Protein AF-A0A349K7M1-F1 (afdb_monomer_lite)

Secondary structure (DSSP, 8-state):
-----------------TTSTTHHHHHHHHHHTSS--HHHHHHHHHHHT--HHHHHHHHIIIIITTTTTTTTTT-

Foldseek 3Di:
DDDPDDDDLAAQDDDQDPVDPLRQVSVVSNVVSPDDCVVVLVVVCVVPVHDSVVVVVCVCCVDVVVCPPVSVVND

pLDDT: mean 85.89, std 15.69, range [47.62, 98.31]

Structure (mmCIF, N/CA/C/O backbone):
data_AF-A0A349K7M1-F1
#
_entry.id   AF-A0A349K7M1-F1
#
loop_
_atom_site.group_PDB
_atom_site.id
_atom_site.type_symbol
_atom_site.label_atom_id
_atom_site.label_alt_id
_atom_site.label_comp_id
_atom_site.label_asym_id
_atom_site.label_entity_id
_atom_site.label_seq_id
_atom_site.pdbx_PDB_ins_code
_atom_site.Cartn_x
_atom_site.Cartn_y
_atom_site.Cartn_z
_atom_site.occupancy
_atom_site.B_iso_or_equiv
_atom_site.auth_seq_id
_atom_site.auth_comp_id
_atom_site.auth_asym_id
_atom_site.auth_atom_id
_atom_site.pdbx_PDB_model_num
ATOM 1 N N . MET A 1 1 ? -13.978 17.095 1.208 1.00 53.09 1 MET A N 1
ATOM 2 C CA . MET A 1 1 ? -14.304 16.577 -0.137 1.00 53.09 1 MET A CA 1
ATOM 3 C C . MET A 1 1 ? -13.920 15.102 -0.164 1.00 53.09 1 MET A C 1
ATOM 5 O O . MET A 1 1 ? -12.733 14.806 -0.068 1.00 53.09 1 MET A O 1
ATOM 9 N N . SER A 1 2 ? -14.890 14.182 -0.149 1.00 57.06 2 SER A N 1
ATOM 10 C CA . SER A 1 2 ? -14.588 12.755 -0.344 1.00 57.06 2 SER A CA 1
ATOM 11 C C . SER A 1 2 ? -14.325 12.524 -1.822 1.00 57.06 2 SER A C 1
ATOM 13 O O . SER A 1 2 ? -15.161 12.851 -2.659 1.00 57.06 2 SER A O 1
ATOM 15 N N . ILE A 1 3 ? -13.141 12.013 -2.132 1.00 62.19 3 ILE A N 1
ATOM 16 C CA . ILE A 1 3 ? -12.766 11.609 -3.482 1.00 62.19 3 ILE A CA 1
ATOM 17 C C . ILE A 1 3 ? -13.258 10.166 -3.611 1.00 62.19 3 ILE A C 1
ATOM 19 O O . ILE A 1 3 ? -12.658 9.268 -3.027 1.00 62.19 3 ILE A O 1
ATOM 23 N N . ASN A 1 4 ? -14.382 9.948 -4.293 1.00 69.38 4 ASN A N 1
ATOM 24 C CA . ASN A 1 4 ? -14.958 8.613 -4.485 1.00 69.38 4 ASN A CA 1
ATOM 25 C C . ASN A 1 4 ? -14.386 7.954 -5.747 1.00 69.38 4 ASN A C 1
ATOM 27 O O . ASN A 1 4 ? -15.125 7.633 -6.671 1.00 69.38 4 ASN A O 1
ATOM 31 N N . ASN A 1 5 ? -13.069 7.752 -5.768 1.00 79.56 5 ASN A N 1
ATOM 32 C CA . ASN A 1 5 ? -12.410 6.945 -6.790 1.00 79.56 5 ASN A CA 1
ATOM 33 C C . ASN A 1 5 ? -11.955 5.637 -6.129 1.00 79.56 5 ASN A C 1
ATOM 35 O O . ASN A 1 5 ? -10.947 5.656 -5.418 1.00 79.56 5 ASN A O 1
ATOM 39 N N . PRO A 1 6 ? -12.708 4.529 -6.270 1.00 83.12 6 PRO A N 1
ATOM 40 C CA . PRO A 1 6 ? -12.278 3.243 -5.734 1.00 83.12 6 PRO A CA 1
ATOM 41 C C . PRO A 1 6 ? -10.997 2.785 -6.444 1.00 83.12 6 PRO A C 1
ATOM 43 O O . PRO A 1 6 ? -10.882 2.914 -7.661 1.00 83.12 6 PRO A O 1
ATOM 46 N N . ILE A 1 7 ? -10.040 2.264 -5.674 1.00 86.94 7 ILE A N 1
ATOM 47 C CA . ILE A 1 7 ? -8.780 1.696 -6.171 1.00 86.94 7 ILE A CA 1
ATOM 48 C C . ILE A 1 7 ? -8.782 0.205 -5.843 1.00 86.94 7 ILE A C 1
ATOM 50 O O . ILE A 1 7 ? -9.144 -0.179 -4.727 1.00 86.94 7 ILE A O 1
ATOM 54 N N . THR A 1 8 ? -8.363 -0.619 -6.798 1.00 90.56 8 THR A N 1
ATOM 55 C CA . THR A 1 8 ? -8.128 -2.049 -6.584 1.00 90.56 8 THR A CA 1
ATOM 56 C C . THR A 1 8 ? -6.697 -2.249 -6.095 1.00 90.56 8 THR A C 1
ATOM 58 O O . THR A 1 8 ? -5.762 -1.733 -6.698 1.00 90.56 8 THR A O 1
ATOM 61 N N . LEU A 1 9 ? -6.518 -2.986 -4.997 1.00 91.12 9 LEU A N 1
ATOM 62 C CA . LEU A 1 9 ? -5.195 -3.435 -4.561 1.00 91.12 9 LEU A CA 1
ATOM 63 C C . LEU A 1 9 ? -4.867 -4.727 -5.311 1.00 91.12 9 LEU A C 1
ATOM 65 O O . LEU A 1 9 ? -5.186 -5.816 -4.841 1.00 91.12 9 LEU A O 1
ATOM 69 N N . GLU A 1 10 ? -4.334 -4.586 -6.520 1.00 94.44 10 GLU A N 1
ATOM 70 C CA . GLU A 1 10 ? -3.965 -5.712 -7.375 1.00 94.44 10 GLU A CA 1
ATOM 71 C C . GLU A 1 10 ? -2.477 -6.047 -7.271 1.00 94.44 10 GLU A C 1
ATOM 73 O O . GLU A 1 10 ? -1.638 -5.182 -7.011 1.00 94.44 10 GLU A O 1
ATOM 78 N N . GLN A 1 11 ? -2.161 -7.322 -7.488 1.00 95.75 11 GLN A N 1
ATOM 79 C CA . GLN A 1 11 ? -0.784 -7.756 -7.657 1.00 95.75 11 GLN A CA 1
ATOM 80 C C . GLN A 1 11 ? -0.234 -7.210 -8.977 1.00 95.75 11 GLN A C 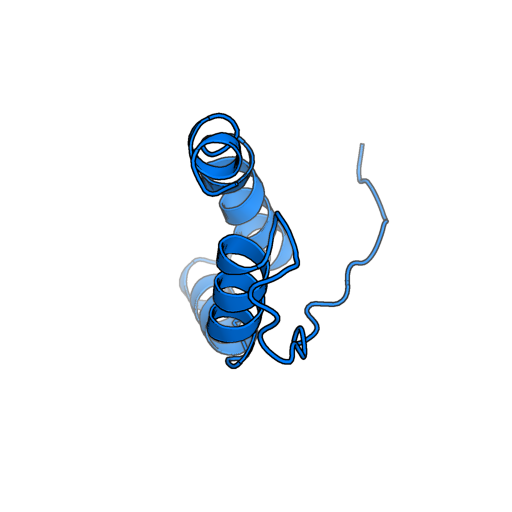1
ATOM 82 O O . GLN A 1 11 ? -0.879 -7.327 -10.020 1.00 95.75 11 GLN A O 1
ATOM 87 N N . PHE A 1 12 ? 0.984 -6.676 -8.949 1.00 96.31 12 PHE A N 1
ATOM 88 C CA . PHE A 1 12 ? 1.705 -6.297 -10.155 1.00 96.31 12 PHE A CA 1
ATOM 89 C C . PHE A 1 12 ? 2.571 -7.467 -10.631 1.00 96.31 12 PHE A C 1
ATOM 91 O O . PHE A 1 12 ? 3.492 -7.897 -9.937 1.00 96.31 12 PHE A O 1
ATOM 98 N N . ILE A 1 13 ? 2.265 -8.003 -11.814 1.00 96.44 13 ILE A N 1
ATOM 99 C CA . ILE A 1 13 ? 3.040 -9.082 -12.435 1.00 96.44 13 ILE A CA 1
ATOM 100 C C . ILE A 1 13 ? 4.071 -8.461 -13.374 1.00 96.44 13 ILE A C 1
ATOM 102 O O . ILE A 1 13 ? 3.708 -7.736 -14.301 1.00 96.44 13 ILE A O 1
ATOM 106 N N . TRP A 1 14 ? 5.348 -8.752 -13.134 1.00 96.31 14 TRP A N 1
ATOM 107 C CA . TRP A 1 14 ? 6.465 -8.206 -13.898 1.00 96.31 14 TRP A CA 1
ATOM 108 C C . TRP A 1 14 ? 7.515 -9.278 -14.168 1.00 96.31 14 TRP A C 1
ATOM 110 O O . TRP A 1 14 ? 7.965 -9.953 -13.242 1.00 96.31 14 TRP A O 1
ATOM 120 N N . ASP A 1 15 ? 7.925 -9.381 -15.429 1.00 95.88 15 ASP A N 1
ATOM 121 C CA . ASP A 1 15 ? 9.101 -10.139 -15.836 1.00 95.88 15 ASP A CA 1
ATOM 122 C C . ASP A 1 15 ? 10.277 -9.163 -15.938 1.00 95.88 15 ASP A C 1
ATOM 124 O O . ASP A 1 15 ? 10.224 -8.203 -16.705 1.00 95.88 15 ASP A O 1
ATOM 128 N N . SER A 1 16 ? 11.323 -9.388 -15.139 1.00 93.94 16 SER A N 1
ATOM 129 C CA . SER A 1 16 ? 12.474 -8.481 -15.050 1.00 93.94 16 SER A CA 1
ATOM 130 C C . SER A 1 16 ? 13.132 -8.262 -16.417 1.00 93.94 16 SER A C 1
ATOM 132 O O . SER A 1 16 ? 13.530 -9.220 -17.084 1.00 93.94 16 SER A O 1
ATOM 134 N N . ASP A 1 17 ? 13.290 -6.996 -16.801 1.00 95.69 17 ASP A N 1
ATOM 135 C CA . ASP A 1 17 ? 13.907 -6.567 -18.056 1.00 95.69 17 ASP A CA 1
ATOM 136 C C . ASP A 1 17 ? 15.028 -5.558 -17.760 1.00 95.69 17 ASP A C 1
ATOM 138 O O . ASP A 1 17 ? 14.750 -4.392 -17.482 1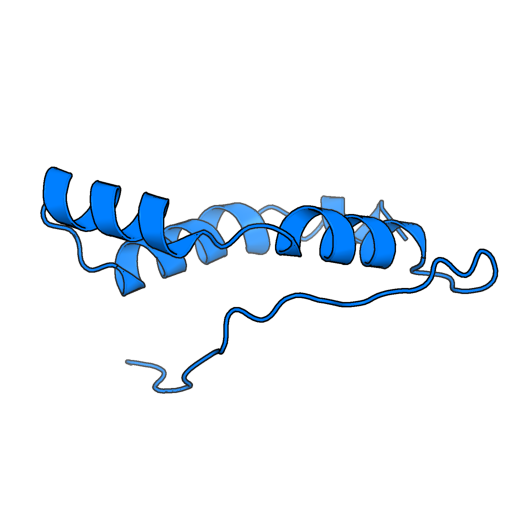.00 95.69 17 ASP A O 1
ATOM 142 N N . PRO A 1 18 ? 16.310 -5.960 -17.844 1.00 94.38 18 PRO A N 1
ATOM 143 C CA . PRO A 1 18 ? 17.441 -5.069 -17.588 1.00 94.38 18 PRO A CA 1
ATOM 144 C C . PRO A 1 18 ? 17.555 -3.868 -18.538 1.00 94.38 18 PRO A C 1
ATOM 146 O O . PRO A 1 18 ? 18.363 -2.978 -18.280 1.00 94.38 18 PRO A O 1
ATOM 149 N N . THR A 1 19 ? 16.816 -3.853 -19.652 1.00 96.38 19 THR A N 1
ATOM 150 C CA . THR A 1 19 ? 16.800 -2.730 -20.600 1.00 96.38 19 THR A CA 1
ATOM 151 C C . THR A 1 19 ? 15.753 -1.668 -20.254 1.00 96.38 19 THR A C 1
ATOM 153 O O . THR A 1 19 ? 15.824 -0.551 -20.772 1.00 96.38 19 THR A O 1
ATOM 156 N N . ASP A 1 20 ? 14.814 -1.977 -19.354 1.00 95.31 20 ASP A N 1
ATOM 157 C CA . ASP A 1 20 ? 13.831 -1.025 -18.848 1.00 95.31 20 ASP A CA 1
ATOM 158 C C . ASP A 1 20 ? 14.481 -0.095 -17.812 1.00 95.31 20 ASP A C 1
ATOM 160 O O . ASP A 1 20 ? 15.044 -0.542 -16.811 1.00 95.31 20 ASP A O 1
ATOM 164 N N . LYS A 1 21 ? 14.394 1.220 -18.043 1.00 94.19 21 LYS A N 1
ATOM 165 C CA . LYS A 1 21 ? 14.978 2.233 -17.148 1.00 94.19 21 LYS A CA 1
ATOM 166 C C . LYS A 1 21 ? 14.420 2.164 -15.719 1.00 94.19 21 LYS A C 1
ATOM 168 O O . LYS A 1 21 ? 15.114 2.517 -14.783 1.00 94.19 21 LYS A O 1
ATOM 173 N N . ASP A 1 22 ? 13.189 1.684 -15.551 1.00 93.38 22 ASP A N 1
ATOM 174 C CA . ASP A 1 22 ? 12.503 1.593 -14.262 1.00 93.38 22 ASP A CA 1
ATOM 175 C C . ASP A 1 22 ? 12.513 0.149 -13.721 1.00 93.38 22 ASP A C 1
ATOM 177 O O . ASP A 1 22 ? 11.731 -0.179 -12.825 1.00 93.38 22 ASP A O 1
ATOM 181 N N . ASN A 1 23 ? 13.363 -0.742 -14.258 1.00 93.81 23 ASN A N 1
ATOM 182 C CA . ASN A 1 23 ? 13.353 -2.170 -13.921 1.00 93.81 23 ASN A CA 1
ATOM 183 C C . ASN A 1 23 ? 13.480 -2.427 -12.416 1.00 93.81 23 ASN A C 1
ATOM 185 O O . ASN A 1 23 ? 12.772 -3.274 -11.877 1.00 93.81 23 ASN A O 1
ATOM 189 N N . ASN A 1 24 ? 14.352 -1.690 -11.724 1.00 90.94 24 ASN A N 1
ATOM 190 C CA . ASN A 1 24 ? 14.533 -1.842 -10.278 1.00 90.94 24 ASN A CA 1
ATOM 191 C C . ASN A 1 24 ? 13.235 -1.530 -9.526 1.00 90.94 24 ASN A C 1
ATOM 193 O O . ASN A 1 24 ? 12.765 -2.346 -8.738 1.00 90.94 24 ASN A O 1
ATOM 197 N N . PHE A 1 25 ? 12.604 -0.399 -9.845 1.00 91.38 25 PHE A N 1
ATOM 198 C CA . PHE A 1 25 ? 11.347 -0.006 -9.221 1.00 91.38 25 PHE A CA 1
ATOM 199 C C . PHE A 1 25 ? 10.205 -0.979 -9.547 1.00 91.38 25 PHE A C 1
ATOM 201 O O . PHE A 1 25 ? 9.449 -1.366 -8.660 1.00 91.38 25 PHE A O 1
ATOM 208 N N . LYS A 1 26 ? 10.088 -1.435 -10.798 1.00 94.94 26 LYS A N 1
ATOM 209 C CA . LYS A 1 26 ? 9.072 -2.424 -11.197 1.00 94.94 26 LYS A CA 1
ATOM 210 C C . LYS A 1 26 ? 9.265 -3.775 -10.507 1.00 94.94 26 LYS A C 1
ATOM 212 O O . LYS A 1 26 ? 8.275 -4.374 -10.090 1.00 94.94 26 LYS A O 1
ATOM 217 N N . ASN A 1 27 ? 10.511 -4.226 -10.340 1.00 95.38 27 ASN A N 1
ATOM 218 C CA . ASN A 1 27 ? 10.830 -5.425 -9.563 1.00 95.38 27 ASN A CA 1
ATOM 219 C C . ASN A 1 27 ? 10.411 -5.269 -8.096 1.00 95.38 27 ASN A C 1
ATOM 221 O O . ASN A 1 27 ? 9.787 -6.177 -7.549 1.00 95.38 27 ASN A O 1
ATOM 225 N N . ASP A 1 28 ? 10.677 -4.115 -7.480 1.00 93.94 28 ASP A N 1
ATOM 226 C CA . ASP A 1 28 ? 10.236 -3.834 -6.111 1.00 93.94 28 ASP A CA 1
ATOM 227 C C . ASP A 1 28 ? 8.707 -3.827 -5.998 1.00 93.94 28 ASP A C 1
ATOM 229 O O . ASP A 1 28 ? 8.146 -4.473 -5.112 1.00 93.94 28 ASP A O 1
ATOM 233 N N . VAL A 1 29 ? 8.001 -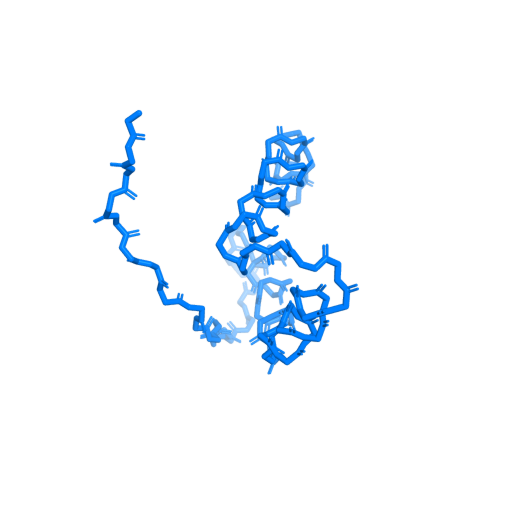3.158 -6.914 1.00 94.00 29 VAL A N 1
ATOM 234 C CA . VAL A 1 29 ? 6.529 -3.154 -6.927 1.00 94.00 29 VAL A CA 1
ATOM 235 C C . VAL A 1 29 ? 5.984 -4.577 -7.082 1.00 94.00 29 VAL A C 1
ATOM 237 O O . VAL A 1 29 ? 5.067 -4.962 -6.356 1.00 94.00 29 VAL A O 1
ATOM 240 N N . ALA A 1 30 ? 6.558 -5.387 -7.972 1.00 96.31 30 ALA A N 1
ATOM 241 C CA . ALA A 1 30 ? 6.145 -6.776 -8.154 1.00 96.31 30 ALA A CA 1
ATOM 242 C C . ALA A 1 30 ? 6.400 -7.628 -6.903 1.00 96.31 30 ALA A C 1
ATOM 244 O O . ALA A 1 30 ? 5.545 -8.425 -6.524 1.00 96.31 30 ALA A O 1
ATOM 245 N N . LEU A 1 31 ? 7.535 -7.430 -6.224 1.00 94.94 31 LEU A N 1
ATOM 246 C CA . LEU A 1 31 ? 7.874 -8.116 -4.977 1.00 94.94 31 LEU A CA 1
ATOM 247 C C . LEU A 1 31 ? 6.902 -7.756 -3.843 1.00 94.94 31 LEU A C 1
ATOM 249 O O . LEU A 1 31 ? 6.374 -8.642 -3.174 1.00 94.94 31 LEU A O 1
ATOM 253 N N . TYR A 1 32 ? 6.638 -6.466 -3.627 1.00 92.25 32 TYR A N 1
ATOM 254 C CA . TYR A 1 32 ? 5.825 -5.998 -2.498 1.00 92.25 32 TYR A CA 1
ATOM 255 C C . TYR A 1 32 ? 4.311 -6.111 -2.716 1.00 92.25 32 TYR A C 1
ATOM 257 O O . TYR A 1 32 ? 3.549 -5.889 -1.775 1.00 92.25 32 TYR A O 1
ATOM 265 N N . THR A 1 33 ? 3.863 -6.480 -3.917 1.00 95.62 33 THR A N 1
ATOM 266 C CA . THR A 1 33 ? 2.441 -6.722 -4.222 1.00 95.62 33 THR A CA 1
ATOM 267 C C . THR A 1 33 ? 2.073 -8.209 -4.287 1.00 95.62 33 THR A C 1
ATOM 269 O O . THR A 1 33 ? 0.936 -8.533 -4.621 1.00 95.62 33 THR A O 1
ATOM 272 N N . GLN A 1 34 ? 2.993 -9.121 -3.937 1.00 95.44 34 GLN A N 1
ATOM 273 C CA . GLN A 1 34 ? 2.708 -10.565 -3.855 1.00 95.44 34 GLN A CA 1
ATOM 274 C C . GLN A 1 34 ? 1.737 -10.924 -2.723 1.00 95.44 34 GLN A C 1
ATOM 276 O O . GLN A 1 34 ? 0.970 -11.875 -2.844 1.00 95.44 34 GLN A O 1
ATOM 281 N N . GLU A 1 35 ? 1.772 -10.169 -1.626 1.00 92.88 35 GLU A N 1
ATOM 282 C CA . GLU A 1 35 ? 0.983 -10.435 -0.425 1.00 92.88 35 GLU A CA 1
ATOM 283 C C . GLU A 1 35 ? -0.228 -9.499 -0.335 1.00 92.88 35 GLU A C 1
ATOM 285 O O . GLU A 1 35 ? -0.118 -8.297 -0.583 1.00 92.88 35 GLU A O 1
ATOM 290 N N . ASP A 1 36 ? -1.379 -10.029 0.091 1.00 91.75 36 ASP A N 1
ATOM 291 C CA . ASP A 1 36 ? -2.570 -9.216 0.363 1.00 91.75 36 ASP A CA 1
ATOM 292 C C . ASP A 1 36 ? -2.411 -8.464 1.703 1.00 91.75 36 ASP A C 1
ATOM 294 O O . ASP A 1 36 ? -2.336 -9.095 2.765 1.00 91.75 36 ASP A O 1
ATOM 298 N N . PRO A 1 37 ? -2.404 -7.115 1.714 1.00 91.25 37 PRO A N 1
ATOM 299 C CA . PRO A 1 37 ? -2.273 -6.347 2.948 1.00 91.25 37 PRO A CA 1
ATOM 300 C C . PRO A 1 37 ? -3.582 -6.256 3.752 1.00 91.25 37 PRO A C 1
ATOM 302 O O . PRO A 1 37 ? -3.561 -5.890 4.938 1.00 91.25 37 PRO A O 1
ATOM 305 N N . LEU A 1 38 ? -4.740 -6.548 3.145 1.00 94.00 38 LEU A N 1
ATOM 306 C CA . LEU A 1 38 ? -6.055 -6.308 3.745 1.00 94.00 38 LEU A CA 1
ATOM 307 C C . LEU A 1 38 ? -6.308 -7.071 5.053 1.00 94.00 38 LEU A C 1
ATOM 309 O O . LEU A 1 38 ? -6.922 -6.471 5.942 1.00 94.00 38 LEU A O 1
ATOM 313 N N . PRO A 1 39 ? -5.841 -8.318 5.264 1.00 96.00 39 PRO A N 1
ATOM 314 C CA . PRO A 1 39 ? -5.991 -9.004 6.546 1.00 96.00 39 PRO A CA 1
ATOM 315 C C . PRO A 1 39 ? -5.354 -8.237 7.712 1.00 96.00 39 PRO A C 1
ATOM 317 O O . PRO A 1 39 ? -5.950 -8.125 8.789 1.00 96.00 39 PRO A O 1
ATOM 320 N N . THR A 1 40 ? -4.173 -7.654 7.495 1.00 94.19 40 THR A N 1
ATOM 321 C CA . THR A 1 40 ? -3.466 -6.845 8.500 1.00 94.19 40 THR A CA 1
ATOM 322 C C . THR A 1 40 ? -4.201 -5.535 8.761 1.00 94.19 40 THR A C 1
ATOM 324 O O . THR A 1 40 ? -4.468 -5.196 9.916 1.00 94.19 40 THR A O 1
ATOM 327 N N . VAL A 1 41 ? -4.609 -4.831 7.700 1.00 95.88 41 VAL A N 1
ATOM 328 C CA . VAL A 1 41 ? -5.367 -3.572 7.810 1.00 95.88 41 VAL A CA 1
ATOM 329 C C . VAL A 1 41 ? -6.710 -3.794 8.511 1.00 95.88 41 VAL A C 1
ATOM 331 O O . VAL A 1 41 ? -7.100 -2.999 9.366 1.00 95.88 41 VAL A O 1
ATOM 334 N N . LYS A 1 42 ? -7.407 -4.892 8.203 1.00 97.50 42 LYS A N 1
ATOM 335 C CA . LYS A 1 42 ? -8.685 -5.256 8.824 1.00 97.50 42 LYS A CA 1
ATOM 336 C C . LYS A 1 42 ? -8.526 -5.525 10.316 1.00 97.50 42 LYS A C 1
ATOM 338 O O . LYS A 1 42 ? -9.316 -5.011 11.104 1.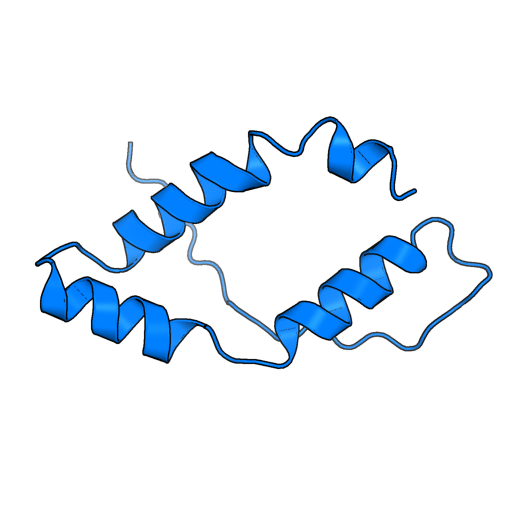00 97.50 42 LYS A O 1
ATOM 343 N N . ARG A 1 43 ? -7.496 -6.280 10.713 1.00 97.62 43 ARG A N 1
ATOM 344 C CA . ARG A 1 43 ? -7.199 -6.526 12.132 1.00 97.62 43 ARG A CA 1
ATOM 345 C C . ARG A 1 43 ? -6.937 -5.213 12.873 1.00 97.62 43 ARG A C 1
ATOM 347 O O . ARG A 1 43 ? -7.501 -5.007 13.942 1.00 97.62 43 ARG A O 1
ATOM 354 N N . LEU A 1 44 ? -6.137 -4.320 12.286 1.00 97.25 44 LEU A N 1
ATOM 355 C CA . LEU A 1 44 ? -5.820 -3.020 12.881 1.00 97.25 44 LEU A CA 1
ATOM 356 C C . LEU A 1 44 ? -7.062 -2.128 13.021 1.00 97.25 44 LEU A C 1
ATOM 358 O O . LEU A 1 44 ? -7.265 -1.494 14.055 1.00 97.25 44 LEU A O 1
ATOM 362 N N . SER A 1 45 ? -7.907 -2.119 11.989 1.00 98.31 45 SER A N 1
ATOM 363 C CA . SER A 1 45 ? -9.185 -1.406 11.980 1.00 98.31 45 SER A CA 1
ATOM 364 C C . SER A 1 45 ? -10.075 -1.844 13.142 1.00 98.31 45 SER A C 1
ATOM 366 O O . SER A 1 45 ? -10.565 -0.999 13.886 1.00 98.31 45 SER A O 1
ATOM 368 N N . GLN A 1 46 ? -10.211 -3.156 13.346 1.00 98.25 46 GLN A N 1
ATOM 369 C CA . GLN A 1 46 ? -11.013 -3.729 14.429 1.00 98.25 46 GLN A CA 1
ATOM 370 C C . GLN A 1 46 ? -10.425 -3.456 15.816 1.00 98.25 46 GLN A C 1
ATOM 372 O O . GLN A 1 46 ? -11.176 -3.199 16.750 1.00 98.25 46 GLN A O 1
ATOM 377 N N . SER A 1 47 ? -9.099 -3.516 15.970 1.00 98.31 47 SER A N 1
ATOM 378 C CA . SER A 1 47 ? -8.461 -3.330 17.278 1.00 98.31 47 SER A CA 1
ATOM 379 C C . SER A 1 47 ? -8.460 -1.880 17.755 1.00 98.31 47 SER A C 1
ATOM 381 O O . SER A 1 47 ? -8.433 -1.643 18.958 1.00 98.31 47 SER A O 1
ATOM 383 N N . LEU A 1 48 ? -8.428 -0.922 16.824 1.00 97.81 48 LEU A N 1
ATOM 384 C CA . LEU A 1 48 ? -8.309 0.506 17.134 1.00 97.81 48 LEU A CA 1
ATOM 385 C C . LEU A 1 48 ? -9.604 1.297 16.922 1.00 97.81 48 LEU A C 1
ATOM 387 O O . LEU A 1 48 ? -9.610 2.492 17.191 1.00 97.81 48 LEU A O 1
ATOM 391 N N . ASP A 1 49 ? -10.664 0.656 16.425 1.00 97.81 49 ASP A N 1
ATOM 392 C CA . ASP A 1 49 ? -11.916 1.314 16.028 1.00 97.81 49 ASP A CA 1
ATOM 393 C C . ASP A 1 49 ? -11.692 2.458 15.014 1.00 97.81 49 ASP A C 1
ATOM 395 O O . ASP A 1 49 ? -12.202 3.571 15.132 1.00 97.81 49 ASP A O 1
ATOM 399 N N . ILE A 1 50 ? -10.867 2.189 13.993 1.00 97.88 50 ILE A N 1
ATOM 400 C CA . ILE A 1 50 ? -10.553 3.139 12.913 1.00 97.88 50 ILE A CA 1
ATOM 401 C C . ILE A 1 50 ? -11.041 2.557 11.583 1.00 97.88 50 ILE A C 1
ATOM 403 O O . ILE A 1 50 ? -10.697 1.415 11.273 1.00 97.88 50 ILE A O 1
ATOM 407 N N . PRO A 1 51 ? -11.765 3.311 10.732 1.00 96.25 51 PRO A N 1
ATOM 408 C CA . PRO A 1 51 ? -12.167 2.825 9.414 1.00 96.25 51 PRO A CA 1
ATOM 409 C C . PRO A 1 51 ? -10.966 2.386 8.563 1.00 96.25 51 PRO A C 1
ATOM 411 O O . PRO A 1 51 ? -9.982 3.121 8.453 1.00 96.25 51 PRO A O 1
ATOM 414 N N . MET A 1 52 ? -11.062 1.230 7.891 1.00 94.62 52 MET A N 1
ATOM 415 C CA . MET A 1 52 ? -9.983 0.708 7.031 1.00 94.62 52 MET A CA 1
ATOM 416 C C . MET A 1 52 ? -9.483 1.748 6.019 1.00 94.62 52 MET A C 1
ATOM 418 O O . MET A 1 52 ? -8.278 1.934 5.870 1.00 94.62 52 MET A O 1
ATOM 422 N N . GLY A 1 53 ? -10.396 2.481 5.373 1.00 92.19 53 GLY A N 1
ATOM 423 C CA . GLY A 1 53 ? -10.039 3.533 4.416 1.00 92.19 53 GLY A CA 1
ATOM 424 C C . GLY A 1 53 ? -9.203 4.664 5.026 1.00 92.19 53 GLY A C 1
ATOM 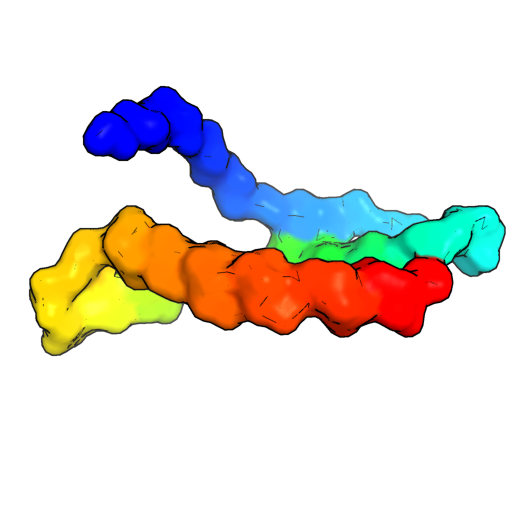425 O O . GLY A 1 53 ? -8.332 5.207 4.352 1.00 92.19 53 GLY A O 1
ATOM 426 N N . SER A 1 54 ? -9.402 4.986 6.308 1.00 94.88 54 SER A N 1
ATOM 427 C CA . SER A 1 54 ? -8.591 5.979 7.024 1.00 94.88 54 SER A CA 1
ATOM 428 C C . SER A 1 54 ? -7.178 5.466 7.297 1.00 94.88 54 SER A C 1
ATOM 430 O O . SER A 1 54 ? -6.226 6.228 7.153 1.00 94.88 54 SER A O 1
ATOM 432 N N . ILE A 1 55 ? -7.026 4.179 7.628 1.00 95.12 55 ILE A N 1
ATOM 433 C CA . ILE A 1 55 ? -5.712 3.537 7.798 1.00 95.12 55 ILE A CA 1
ATOM 434 C C . ILE A 1 55 ? -4.960 3.520 6.465 1.00 95.12 55 ILE A C 1
ATOM 436 O O . ILE A 1 55 ? -3.810 3.945 6.407 1.00 95.12 55 ILE A O 1
ATOM 440 N N . VAL A 1 56 ? -5.616 3.096 5.381 1.00 92.88 56 VAL A N 1
ATOM 441 C CA . VAL A 1 56 ? -5.014 3.094 4.038 1.00 92.88 56 VAL A CA 1
ATOM 442 C C . VAL A 1 56 ? -4.615 4.510 3.627 1.00 92.88 56 VAL A C 1
ATOM 444 O O . VAL A 1 56 ? -3.486 4.732 3.197 1.00 92.88 56 VAL A O 1
ATOM 447 N N . ARG A 1 57 ? -5.494 5.501 3.828 1.00 91.56 57 ARG A N 1
ATOM 448 C CA . ARG A 1 57 ? -5.180 6.908 3.548 1.00 91.56 57 ARG A CA 1
ATOM 449 C C . ARG A 1 57 ? -4.001 7.408 4.384 1.00 91.56 57 ARG A C 1
ATOM 451 O O . ARG A 1 57 ? -3.151 8.102 3.840 1.00 91.56 57 ARG A O 1
ATOM 458 N N . TYR A 1 58 ? -3.928 7.055 5.666 1.00 92.44 58 TYR A N 1
ATOM 459 C CA . TYR A 1 58 ? -2.784 7.388 6.516 1.00 92.44 58 TYR A CA 1
ATOM 460 C C . TYR A 1 58 ? -1.483 6.809 5.955 1.00 92.44 58 TYR A C 1
ATOM 462 O O . TYR A 1 58 ? -0.493 7.532 5.874 1.00 92.44 58 TYR A O 1
ATOM 470 N N . VAL A 1 59 ? -1.493 5.545 5.519 1.00 90.75 59 VAL A N 1
ATOM 471 C CA . VAL A 1 59 ? -0.316 4.908 4.918 1.00 90.75 59 VAL A CA 1
ATOM 472 C C . VAL A 1 59 ? 0.105 5.635 3.639 1.00 90.75 59 VAL A C 1
ATOM 474 O O . VAL A 1 59 ? 1.246 6.075 3.511 1.00 90.75 59 VAL A O 1
ATOM 477 N N . LEU A 1 60 ? -0.827 5.872 2.720 1.00 88.44 60 LEU A N 1
ATOM 478 C CA . LEU A 1 60 ? -0.521 6.591 1.484 1.00 88.44 60 LEU A CA 1
ATOM 479 C C . LEU A 1 60 ? 0.024 7.999 1.767 1.00 88.44 60 LEU A C 1
ATOM 481 O O . LEU A 1 60 ? 1.067 8.371 1.243 1.00 88.44 60 LEU A O 1
ATOM 485 N N . CYS A 1 61 ? -0.614 8.769 2.649 1.00 89.50 61 CYS A N 1
ATOM 486 C CA . CYS A 1 61 ? -0.133 10.104 3.003 1.00 89.50 61 CYS A CA 1
ATOM 487 C C . CYS A 1 61 ? 1.240 10.078 3.684 1.00 89.50 61 CYS A C 1
ATOM 489 O O . CYS A 1 61 ? 2.060 10.947 3.420 1.00 89.50 61 CYS A O 1
ATOM 491 N N . LYS A 1 62 ? 1.519 9.104 4.554 1.00 87.44 62 LYS A N 1
ATOM 492 C CA . LYS A 1 62 ? 2.773 9.075 5.312 1.00 87.44 62 LYS A CA 1
ATOM 493 C C . LYS A 1 62 ? 3.965 8.624 4.477 1.00 87.44 62 LYS A C 1
ATOM 495 O O . LYS A 1 62 ? 5.045 9.175 4.657 1.00 87.44 62 LYS A O 1
ATOM 500 N N . TRP A 1 63 ? 3.792 7.652 3.588 1.00 81.88 63 TRP A N 1
ATOM 501 C CA . TRP A 1 63 ? 4.910 7.065 2.842 1.00 81.88 63 TRP A CA 1
ATOM 502 C C . TRP A 1 63 ? 4.949 7.491 1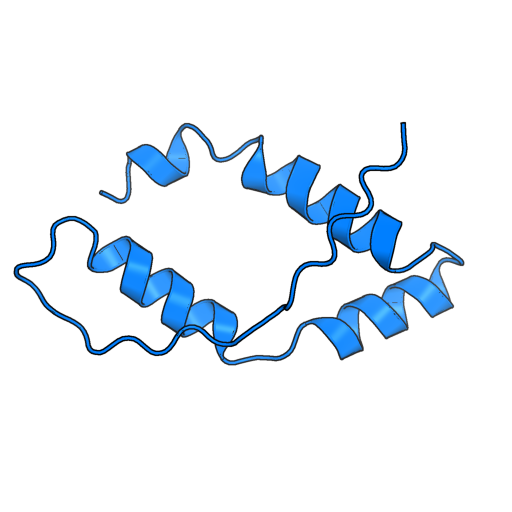.372 1.00 81.88 63 TRP A C 1
ATOM 504 O O . TRP A 1 63 ? 6.034 7.763 0.872 1.00 81.88 63 TRP A O 1
ATOM 514 N N . ALA A 1 64 ? 3.807 7.660 0.696 1.00 77.88 64 ALA A N 1
ATOM 515 C CA . ALA A 1 64 ? 3.816 8.113 -0.699 1.00 77.88 64 ALA A CA 1
ATOM 516 C C . ALA A 1 64 ? 4.134 9.613 -0.830 1.00 77.88 64 ALA A C 1
ATOM 518 O O . ALA A 1 64 ? 4.766 10.014 -1.800 1.00 77.88 64 ALA A O 1
ATOM 519 N N . MET A 1 65 ? 3.742 10.448 0.143 1.00 70.50 65 MET A N 1
ATOM 520 C CA . MET A 1 65 ? 4.072 11.885 0.109 1.00 70.50 65 MET A CA 1
ATOM 521 C C . MET A 1 65 ? 5.474 12.190 0.647 1.00 70.50 65 MET A C 1
ATOM 523 O O . MET A 1 65 ? 6.078 13.165 0.220 1.00 70.50 65 MET A O 1
ATOM 527 N N . SER A 1 66 ? 6.001 11.367 1.560 1.00 60.59 66 SER A N 1
ATOM 528 C CA . SER A 1 66 ? 7.362 11.542 2.095 1.00 60.59 66 SER A CA 1
ATOM 529 C C . SER A 1 66 ? 8.445 10.939 1.188 1.00 60.59 66 SER A C 1
ATOM 531 O O . SER A 1 66 ? 9.619 11.227 1.377 1.00 60.59 66 SER A O 1
ATOM 533 N N . GLY A 1 67 ? 8.060 10.090 0.228 1.00 52.59 67 GLY A N 1
ATOM 534 C CA . GLY A 1 67 ? 8.963 9.357 -0.663 1.00 52.59 67 GLY A CA 1
ATOM 535 C C . GLY A 1 67 ? 9.185 9.988 -2.040 1.00 52.59 67 GLY A C 1
ATOM 536 O O . GLY A 1 67 ? 9.733 9.318 -2.909 1.00 52.59 67 GLY A O 1
ATOM 537 N N . SER A 1 68 ? 8.775 11.239 -2.283 1.00 52.81 68 SER A N 1
ATOM 538 C CA . SER A 1 68 ? 8.995 11.882 -3.589 1.00 52.81 68 SER A CA 1
ATOM 539 C C . SER A 1 68 ? 10.478 12.025 -3.952 1.00 52.81 68 SER A C 1
ATOM 541 O O . SER A 1 68 ? 10.790 12.041 -5.133 1.00 52.81 68 SER A O 1
ATOM 543 N N . GLU A 1 69 ? 11.387 12.087 -2.973 1.00 52.12 69 GLU A N 1
ATOM 544 C CA . GLU A 1 69 ? 12.839 12.069 -3.223 1.00 52.12 69 GLU A CA 1
ATOM 545 C C . GLU A 1 69 ? 13.376 10.634 -3.404 1.00 52.12 69 GLU A C 1
ATOM 547 O O . GLU A 1 69 ? 14.102 10.366 -4.352 1.00 52.12 69 GLU A O 1
ATOM 552 N N . SER A 1 70 ? 12.946 9.666 -2.585 1.00 53.88 70 SER A N 1
ATOM 553 C CA . SER A 1 70 ? 13.450 8.282 -2.650 1.00 53.88 70 SER A CA 1
ATOM 554 C C . SER A 1 70 ? 12.930 7.467 -3.841 1.00 53.88 70 SER A C 1
ATOM 556 O O . SER A 1 70 ? 13.579 6.514 -4.253 1.00 53.88 70 SER A O 1
ATOM 558 N N . LEU A 1 71 ? 11.758 7.805 -4.390 1.00 53.28 71 LEU A N 1
ATOM 559 C CA . LEU A 1 71 ? 11.235 7.195 -5.622 1.00 53.28 71 LEU A CA 1
ATOM 560 C C . LEU A 1 71 ? 11.947 7.715 -6.882 1.00 53.28 71 LEU A C 1
ATOM 562 O O . LEU A 1 71 ? 11.908 7.044 -7.907 1.00 53.28 71 LEU A O 1
ATOM 566 N N . LEU A 1 72 ? 12.584 8.890 -6.809 1.00 54.84 72 LEU A N 1
ATOM 567 C CA . LEU A 1 72 ? 13.399 9.449 -7.893 1.00 54.84 72 LEU A CA 1
ATOM 568 C C . LEU A 1 72 ? 14.819 8.863 -7.911 1.00 54.84 72 LEU A C 1
ATOM 570 O O . LEU A 1 72 ? 15.377 8.708 -8.989 1.00 54.84 72 LEU A O 1
ATOM 574 N N . ASP A 1 73 ? 15.368 8.494 -6.750 1.00 49.78 73 ASP A N 1
ATOM 575 C CA . ASP A 1 73 ? 16.717 7.913 -6.621 1.00 49.78 73 ASP A CA 1
ATOM 576 C C . ASP A 1 73 ? 16.801 6.407 -6.965 1.00 49.78 73 ASP A C 1
ATOM 578 O O . ASP A 1 73 ? 17.894 5.842 -7.007 1.00 49.78 73 ASP A O 1
ATOM 582 N N . LEU A 1 74 ? 15.664 5.735 -7.190 1.00 51.12 74 LEU A N 1
ATOM 583 C CA . LEU A 1 74 ? 15.595 4.310 -7.564 1.00 51.12 74 LEU A CA 1
ATOM 584 C C . LEU A 1 74 ? 15.513 4.064 -9.087 1.00 51.12 74 LEU A C 1
ATOM 586 O O . LEU A 1 74 ? 15.466 2.900 -9.499 1.00 51.12 74 LEU A O 1
ATOM 590 N N . GLY A 1 75 ? 15.466 5.130 -9.899 1.00 47.62 75 GLY A N 1
ATOM 591 C CA . GLY A 1 75 ? 15.441 5.094 -11.372 1.00 47.62 75 GLY A CA 1
ATOM 592 C C . GLY A 1 75 ? 16.790 5.384 -12.022 1.00 47.62 75 GLY A C 1
ATOM 593 O O . GLY A 1 75 ? 17.625 6.071 -11.397 1.00 47.62 75 GLY A O 1
#

Sequence (75 aa):
MSINNPITLEQFIWDSDPTDKDNNFKNDVALYTQEDPLPTVKRLSQSLDIPMGSIVRYVLCKWAMSGSESLLDLG

Radius of gyration: 15.07 Å; chains: 1; bounding box: 32×27×38 Å